Protein AF-A0A352XV43-F1 (afdb_monomer)

pLDDT: mean 93.75, std 4.44, range [74.12, 98.31]

Secondary structure (DSSP, 8-state):
-GGG------PPP-STTGGG--EEEEEE-SSSSSSPEEEEEETTEEEEEEE-SS-EEEPPTT-----

Mean predicted aligned error: 3.26 Å

Nearest PDB structures (foldseek):
  7rag-assembly1_A-2  TM=5.067E-01  e=3.677E+00  Clostridioides difficile
  4a09-assembly1_A  TM=5.489E-01  e=2.706E+00  Homo sapiens
  6bcb-assembly1_A  TM=4.631E-01  e=4.157E+00  Mus musculus

Sequence (67 aa):
DSAHARIYPGPILFGDGQDLTPVTAEIRDVNGDGKPDLIIHIQDQQLVFINDGTQFRPLRSGEHVNI

Structure (mmCIF, N/CA/C/O backbone):
data_AF-A0A352XV43-F1
#
_entry.id   AF-A0A352XV43-F1
#
loop_
_atom_site.group_PDB
_atom_site.id
_atom_site.type_symbol
_atom_site.label_atom_id
_atom_site.label_alt_id
_atom_site.label_comp_id
_atom_site.label_asym_id
_atom_site.label_entity_id
_atom_site.label_seq_id
_atom_site.pdbx_PDB_ins_code
_atom_site.Cartn_x
_atom_site.Cartn_y
_atom_site.Cartn_z
_atom_site.occupancy
_atom_site.B_iso_or_equiv
_atom_site.auth_seq_id
_atom_site.auth_comp_id
_atom_site.auth_asym_id
_atom_site.auth_atom_id
_atom_s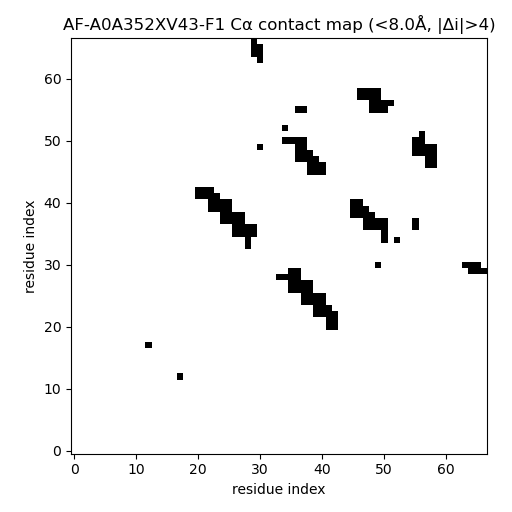ite.pdbx_PDB_model_num
ATOM 1 N N . ASP A 1 1 ? 6.044 17.503 5.164 1.00 74.12 1 ASP A N 1
ATOM 2 C CA . ASP A 1 1 ? 7.360 17.533 5.822 1.00 74.12 1 ASP A CA 1
ATOM 3 C C . ASP A 1 1 ? 8.066 16.213 5.542 1.00 74.12 1 ASP A C 1
ATOM 5 O O . ASP A 1 1 ? 7.526 15.164 5.876 1.00 74.12 1 ASP A O 1
ATOM 9 N N . SER A 1 2 ? 9.214 16.257 4.866 1.00 82.88 2 SER A N 1
ATOM 10 C CA . SER A 1 2 ? 9.992 15.067 4.503 1.00 82.88 2 SER A CA 1
ATOM 11 C C . SER A 1 2 ? 10.634 14.377 5.706 1.00 82.88 2 SER A C 1
ATOM 13 O O . SER A 1 2 ? 11.024 13.220 5.581 1.00 82.88 2 SER A O 1
ATOM 15 N N . ALA A 1 3 ? 10.698 15.028 6.874 1.00 90.88 3 ALA A N 1
ATOM 16 C CA . ALA A 1 3 ? 11.197 14.402 8.099 1.00 90.88 3 ALA A CA 1
ATOM 17 C C . ALA A 1 3 ? 10.338 13.208 8.567 1.00 90.88 3 ALA A C 1
ATOM 19 O O . ALA A 1 3 ? 10.812 12.379 9.336 1.00 90.88 3 ALA A O 1
ATOM 20 N N . HIS A 1 4 ? 9.099 13.089 8.074 1.00 85.31 4 HIS A N 1
ATOM 21 C CA . HIS A 1 4 ? 8.173 11.998 8.393 1.00 85.31 4 HIS A CA 1
ATOM 22 C C . HIS A 1 4 ? 8.058 10.945 7.276 1.00 85.31 4 HIS A C 1
ATOM 24 O O . HIS A 1 4 ? 7.186 10.075 7.337 1.00 85.31 4 HIS A O 1
ATOM 30 N N . ALA A 1 5 ? 8.900 11.023 6.238 1.00 89.00 5 ALA A N 1
ATOM 31 C CA . ALA A 1 5 ? 8.920 10.026 5.174 1.00 89.00 5 ALA A CA 1
ATOM 32 C C . ALA A 1 5 ? 9.306 8.646 5.733 1.00 89.00 5 ALA A C 1
ATOM 34 O O . ALA A 1 5 ? 10.187 8.524 6.584 1.00 89.00 5 ALA A O 1
ATOM 35 N N . ARG A 1 6 ? 8.646 7.596 5.239 1.00 88.50 6 ARG A N 1
ATOM 36 C CA . ARG A 1 6 ? 8.908 6.204 5.626 1.00 88.50 6 ARG A CA 1
ATOM 37 C C . ARG A 1 6 ? 9.276 5.383 4.399 1.00 88.50 6 ARG A C 1
ATOM 39 O O . ARG A 1 6 ? 8.740 5.614 3.320 1.00 88.50 6 ARG A O 1
ATOM 46 N N . ILE A 1 7 ? 10.173 4.420 4.591 1.00 89.88 7 ILE A N 1
ATOM 47 C CA . ILE A 1 7 ? 10.589 3.462 3.565 1.00 89.88 7 ILE A CA 1
ATOM 48 C C . ILE A 1 7 ? 9.973 2.109 3.909 1.00 89.88 7 ILE A C 1
ATOM 50 O O . ILE A 1 7 ? 10.162 1.608 5.018 1.00 89.88 7 ILE A O 1
ATOM 54 N N . TYR A 1 8 ? 9.271 1.516 2.946 1.00 87.75 8 TYR A N 1
ATOM 55 C CA . TYR A 1 8 ? 8.740 0.161 3.047 1.00 87.75 8 TYR A CA 1
ATOM 56 C C . TYR A 1 8 ? 9.525 -0.742 2.093 1.00 87.75 8 TYR A C 1
ATOM 58 O O . TYR A 1 8 ? 9.497 -0.500 0.885 1.00 87.75 8 TYR A O 1
ATOM 66 N N . PRO A 1 9 ? 10.270 -1.740 2.601 1.00 85.38 9 PRO A N 1
ATOM 67 C CA . PRO A 1 9 ? 11.043 -2.624 1.743 1.00 85.38 9 PRO A CA 1
ATOM 68 C C . PRO A 1 9 ? 10.108 -3.532 0.937 1.00 85.38 9 PRO A C 1
ATOM 70 O O . PRO A 1 9 ? 9.238 -4.198 1.500 1.00 85.38 9 PRO A O 1
ATOM 73 N N . GLY A 1 10 ? 10.301 -3.543 -0.381 1.00 85.12 10 GLY A N 1
ATOM 74 C CA . GLY A 1 10 ? 9.680 -4.499 -1.296 1.00 85.12 10 GLY A CA 1
ATOM 75 C C . GLY A 1 10 ? 10.523 -5.770 -1.473 1.00 85.12 10 GLY A C 1
ATOM 76 O O . GLY A 1 10 ? 11.597 -5.894 -0.876 1.00 85.12 10 GLY A O 1
ATOM 77 N N . PRO A 1 11 ? 10.053 -6.724 -2.291 1.00 88.12 11 PRO A N 1
ATOM 78 C CA . PRO A 1 11 ? 10.812 -7.913 -2.643 1.00 88.12 11 PRO A CA 1
ATOM 79 C C . PRO A 1 11 ? 12.056 -7.547 -3.455 1.00 88.12 11 PRO A C 1
ATOM 81 O O . PRO A 1 11 ? 12.098 -6.540 -4.161 1.00 88.12 11 PRO A O 1
ATOM 84 N N . ILE A 1 12 ? 13.063 -8.413 -3.382 1.00 90.94 12 ILE A N 1
ATOM 85 C CA . ILE A 1 12 ? 14.197 -8.370 -4.303 1.00 90.94 12 ILE A CA 1
ATOM 86 C C . ILE A 1 12 ? 13.761 -9.059 -5.596 1.00 90.94 12 ILE A C 1
ATOM 88 O O . ILE A 1 12 ? 13.323 -10.209 -5.565 1.00 90.94 12 ILE A O 1
ATOM 92 N N . LEU A 1 13 ? 13.895 -8.356 -6.718 1.00 91.19 13 LEU A N 1
ATOM 93 C CA . LEU A 1 13 ? 13.656 -8.901 -8.049 1.00 91.19 13 LEU A CA 1
ATOM 94 C C . LEU A 1 13 ? 14.966 -9.429 -8.648 1.00 91.19 13 LEU A C 1
ATOM 96 O O . LEU A 1 13 ? 16.005 -8.777 -8.541 1.00 91.19 13 LEU A O 1
ATOM 100 N N . PHE A 1 14 ? 14.919 -10.601 -9.284 1.00 91.81 14 PHE A N 1
ATOM 101 C CA . PHE A 1 14 ? 16.087 -11.262 -9.877 1.00 91.81 14 PHE A CA 1
ATOM 102 C C . PHE A 1 14 ? 15.906 -11.459 -11.384 1.00 91.81 14 PHE A C 1
ATOM 104 O O . PHE A 1 14 ? 14.823 -11.826 -11.833 1.00 91.81 14 PHE A O 1
ATOM 111 N N . GLY A 1 15 ? 16.983 -11.266 -12.149 1.00 92.44 15 GLY A N 1
ATOM 112 C CA . GLY A 1 15 ? 17.017 -11.459 -13.602 1.00 92.44 15 GLY A CA 1
ATOM 113 C C . GLY A 1 15 ? 17.286 -10.174 -14.384 1.00 92.44 15 GLY A C 1
ATOM 114 O O . GLY A 1 15 ? 17.359 -9.082 -13.819 1.00 92.44 15 GLY A O 1
ATOM 115 N N . ASP A 1 16 ? 17.437 -10.317 -15.697 1.00 94.00 16 ASP A N 1
ATOM 116 C CA . ASP A 1 16 ? 17.690 -9.193 -16.597 1.00 94.00 16 ASP A CA 1
ATOM 117 C C . ASP A 1 1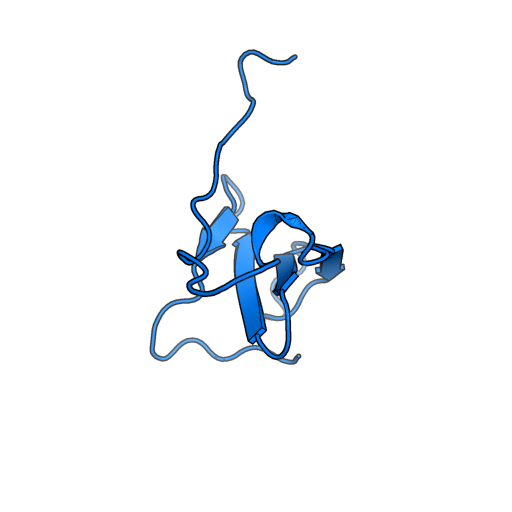6 ? 16.437 -8.312 -16.745 1.00 94.00 16 ASP A C 1
ATOM 119 O O . ASP A 1 16 ? 15.308 -8.807 -16.803 1.00 94.00 16 ASP A O 1
ATOM 123 N N . GLY A 1 17 ? 16.632 -6.990 -16.795 1.00 93.06 17 GLY A N 1
ATOM 124 C CA . GLY A 1 17 ? 15.566 -6.002 -17.016 1.00 93.06 17 GLY A CA 1
ATOM 125 C C . GLY A 1 17 ? 14.622 -5.770 -15.831 1.00 93.06 17 GLY A C 1
ATOM 126 O O . GLY A 1 17 ? 13.627 -5.059 -15.971 1.00 93.06 17 GLY A O 1
ATOM 127 N N . GLN A 1 18 ? 14.901 -6.356 -14.663 1.00 94.19 18 GLN A N 1
ATOM 128 C CA . GLN A 1 18 ? 14.054 -6.201 -13.476 1.00 94.19 18 GLN A CA 1
ATOM 129 C C . GLN A 1 18 ? 14.050 -4.777 -12.913 1.00 94.19 18 GLN A C 1
ATOM 131 O O . GLN A 1 18 ? 13.082 -4.384 -12.264 1.00 94.19 18 GLN A O 1
ATOM 136 N N . ASP A 1 19 ? 15.089 -3.996 -13.199 1.00 92.12 19 ASP A N 1
ATOM 137 C CA . ASP A 1 19 ? 15.206 -2.571 -12.885 1.00 92.12 19 ASP A CA 1
ATOM 138 C C . ASP A 1 19 ? 14.147 -1.708 -13.590 1.00 92.12 19 ASP A C 1
ATOM 140 O O . ASP A 1 19 ? 13.815 -0.625 -13.111 1.00 92.12 19 ASP A O 1
ATOM 144 N N . LEU A 1 20 ? 13.572 -2.210 -14.687 1.00 94.88 20 LEU A N 1
ATOM 145 C CA . LEU A 1 20 ? 12.487 -1.570 -15.431 1.00 94.88 20 LEU A CA 1
ATOM 146 C C . LEU A 1 20 ? 11.098 -2.096 -15.039 1.00 94.88 20 LEU A C 1
ATOM 148 O O . LEU A 1 20 ? 10.104 -1.722 -15.663 1.00 94.88 20 LEU A O 1
ATOM 152 N N . THR A 1 21 ? 11.007 -2.967 -14.027 1.00 94.31 21 THR A N 1
ATOM 153 C CA . THR A 1 21 ? 9.721 -3.498 -13.564 1.00 94.31 21 THR A CA 1
ATOM 154 C C . THR A 1 21 ? 8.852 -2.354 -13.044 1.00 94.31 21 THR A C 1
ATOM 156 O O . THR A 1 21 ? 9.244 -1.677 -12.089 1.00 94.31 21 THR A O 1
ATOM 159 N N . PRO A 1 22 ? 7.659 -2.126 -13.618 1.00 95.00 22 PRO A N 1
ATOM 160 C CA . PRO A 1 22 ? 6.766 -1.100 -13.116 1.00 95.00 22 PRO A CA 1
ATOM 161 C C . PRO A 1 22 ? 6.278 -1.476 -11.717 1.00 95.00 22 PRO A C 1
ATOM 163 O O . PRO A 1 22 ? 5.828 -2.596 -11.475 1.00 95.00 22 PRO A O 1
ATOM 166 N N . VAL A 1 23 ? 6.334 -0.503 -10.813 1.00 94.50 23 VAL A N 1
ATOM 167 C CA . VAL A 1 23 ? 5.734 -0.590 -9.483 1.00 94.50 23 VAL A CA 1
ATOM 168 C C . VAL A 1 23 ? 4.618 0.437 -9.426 1.00 94.50 23 VAL A C 1
ATOM 170 O O . VAL A 1 23 ? 4.855 1.632 -9.607 1.00 94.50 23 VAL A O 1
ATOM 173 N N . THR A 1 24 ? 3.394 -0.028 -9.201 1.00 95.94 24 THR A N 1
ATOM 174 C CA . THR A 1 24 ? 2.222 0.846 -9.056 1.00 95.94 24 THR A CA 1
ATOM 175 C C . THR A 1 24 ? 1.589 0.654 -7.688 1.00 95.94 24 THR A C 1
ATOM 177 O O . THR A 1 24 ? 1.817 -0.358 -7.025 1.00 95.94 24 THR A O 1
ATOM 180 N N . ALA A 1 25 ? 0.835 1.655 -7.244 1.00 95.62 25 ALA A N 1
ATOM 181 C CA . ALA A 1 25 ? 0.196 1.657 -5.940 1.00 95.62 25 ALA A CA 1
ATOM 182 C C . ALA A 1 25 ? -1.291 1.995 -6.067 1.00 95.62 25 ALA A C 1
ATOM 184 O O . ALA A 1 25 ? -1.661 2.915 -6.799 1.00 95.62 25 ALA A O 1
ATOM 185 N N . GLU A 1 26 ? -2.114 1.282 -5.307 1.00 96.62 26 GLU A N 1
ATOM 186 C CA . GLU A 1 26 ? -3.532 1.550 -5.090 1.00 96.62 26 GLU A CA 1
ATOM 187 C C . GLU A 1 26 ? -3.769 1.843 -3.602 1.00 96.62 26 GLU A C 1
ATOM 189 O O . GLU A 1 26 ? -3.110 1.280 -2.726 1.00 96.62 26 GLU A O 1
ATOM 194 N N . ILE A 1 27 ? -4.715 2.741 -3.318 1.00 97.44 27 ILE A N 1
ATOM 195 C CA . ILE A 1 27 ? -5.157 3.068 -1.962 1.00 97.44 27 ILE A CA 1
ATOM 196 C C . ILE A 1 27 ? -6.628 2.687 -1.831 1.00 97.44 27 ILE A C 1
ATOM 198 O O . ILE A 1 27 ? -7.480 3.276 -2.499 1.00 97.44 27 ILE A O 1
ATOM 202 N N . ARG A 1 28 ? -6.927 1.717 -0.966 1.00 97.62 28 ARG A N 1
ATOM 203 C CA . ARG A 1 28 ? -8.279 1.179 -0.765 1.00 97.62 28 ARG A CA 1
ATOM 204 C C . ARG A 1 28 ? -8.371 0.516 0.605 1.00 97.62 28 ARG A C 1
ATOM 206 O O . ARG A 1 28 ? -7.422 -0.129 1.020 1.00 97.62 28 ARG A O 1
ATOM 213 N N . ASP A 1 29 ? -9.495 0.671 1.295 1.00 98.31 29 ASP A N 1
ATOM 214 C CA . ASP A 1 29 ? -9.792 -0.109 2.505 1.00 98.31 29 ASP A CA 1
ATOM 215 C C . ASP A 1 29 ? -10.094 -1.561 2.097 1.00 98.31 29 ASP A C 1
ATOM 217 O O . ASP A 1 29 ? -11.079 -1.813 1.394 1.00 98.31 29 ASP A O 1
ATOM 221 N N . VAL A 1 30 ? -9.220 -2.497 2.476 1.00 98.19 30 VAL A N 1
ATOM 222 C CA . VAL A 1 30 ? -9.354 -3.921 2.121 1.00 98.19 30 VAL A CA 1
ATOM 223 C C . VAL A 1 30 ? -9.724 -4.802 3.310 1.00 98.19 30 VAL A C 1
ATOM 225 O O . VAL A 1 30 ? -10.036 -5.980 3.111 1.00 98.19 30 VAL A O 1
ATOM 228 N N . ASN A 1 31 ? -9.693 -4.263 4.531 1.00 97.81 31 ASN A N 1
ATOM 229 C CA . ASN A 1 31 ? -9.988 -4.997 5.763 1.00 97.81 31 ASN A CA 1
ATOM 230 C C . ASN A 1 31 ? -11.327 -4.581 6.418 1.00 97.81 31 ASN A C 1
ATOM 232 O O . ASN A 1 31 ? -11.791 -5.259 7.335 1.00 97.81 31 ASN A O 1
ATOM 236 N N . GLY A 1 32 ? -1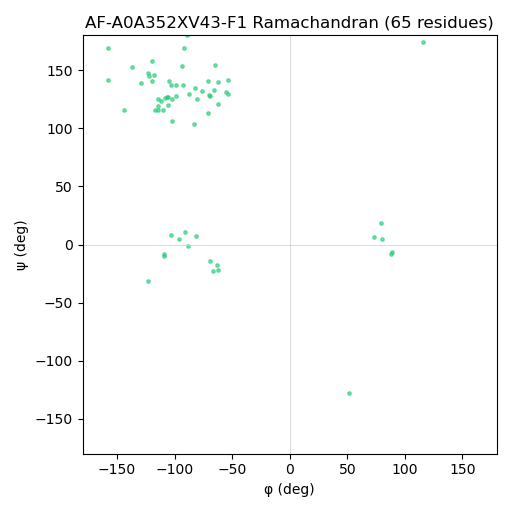1.970 -3.519 5.922 1.00 97.75 32 GLY A N 1
ATOM 237 C CA . GLY A 1 32 ? -13.271 -3.025 6.363 1.00 97.75 32 GLY A CA 1
ATOM 238 C C . GLY A 1 32 ? -13.240 -2.190 7.645 1.00 97.75 32 GLY A C 1
ATOM 239 O O . GLY A 1 32 ? -14.283 -2.053 8.291 1.00 97.75 32 GLY A O 1
ATOM 240 N N . ASP A 1 33 ? -12.084 -1.661 8.051 1.00 97.75 33 ASP A N 1
ATOM 241 C CA . ASP A 1 33 ? -11.940 -0.865 9.276 1.00 97.75 33 ASP A CA 1
ATOM 242 C C . ASP A 1 33 ? -12.188 0.646 9.075 1.00 97.75 33 ASP A C 1
ATOM 244 O O . ASP A 1 33 ? -12.172 1.425 10.038 1.00 97.75 33 ASP A O 1
ATOM 248 N N . GLY A 1 34 ? -12.465 1.064 7.836 1.00 98.00 34 GLY A N 1
ATOM 249 C CA . GLY A 1 34 ? -12.712 2.450 7.456 1.00 98.00 34 GLY A CA 1
ATOM 250 C C . GLY A 1 34 ? -11.442 3.283 7.269 1.00 98.00 34 GLY A C 1
ATOM 251 O O . GLY A 1 34 ? -11.542 4.496 7.051 1.00 98.00 34 GLY A O 1
ATOM 252 N N . LYS A 1 35 ? -10.250 2.682 7.359 1.00 98.25 35 LYS A N 1
ATOM 253 C CA . LYS A 1 35 ? -8.967 3.314 7.046 1.00 98.25 35 LYS A CA 1
ATOM 254 C C . LYS A 1 35 ? -8.484 2.818 5.681 1.00 98.25 35 LYS A C 1
ATOM 256 O O . LYS A 1 35 ? -8.552 1.634 5.384 1.00 98.25 35 LYS A O 1
ATOM 261 N N . PRO A 1 36 ? -7.963 3.710 4.827 1.00 98.31 36 PRO A N 1
ATOM 262 C CA . PRO A 1 36 ? -7.396 3.281 3.560 1.00 98.31 36 PRO A CA 1
ATOM 263 C C . PRO A 1 36 ? -6.085 2.521 3.784 1.00 98.31 36 PRO A C 1
ATOM 265 O O . PRO A 1 36 ? -5.172 3.050 4.432 1.00 98.31 36 PRO A O 1
ATOM 268 N N . ASP A 1 37 ? -5.984 1.332 3.195 1.00 98.31 37 ASP A N 1
ATOM 269 C CA . ASP A 1 37 ? -4.769 0.523 3.119 1.00 98.31 37 ASP A CA 1
ATOM 270 C C . ASP A 1 37 ? -3.990 0.821 1.828 1.00 98.31 37 ASP A C 1
ATOM 272 O O . ASP A 1 37 ? -4.481 1.500 0.921 1.00 98.31 37 ASP A O 1
ATOM 276 N N . LEU A 1 38 ? -2.755 0.322 1.744 1.00 97.44 38 LEU A N 1
ATOM 277 C CA . LEU A 1 38 ? -1.880 0.465 0.579 1.00 97.44 38 LEU A CA 1
ATOM 278 C C . LEU A 1 38 ? -1.673 -0.894 -0.095 1.00 97.44 38 LEU A C 1
ATOM 280 O O . LEU A 1 38 ? -1.160 -1.822 0.527 1.00 97.44 38 LEU A O 1
ATOM 284 N N . ILE A 1 39 ? -1.999 -0.992 -1.381 1.00 97.50 39 ILE A N 1
ATOM 285 C CA . ILE A 1 39 ? -1.693 -2.155 -2.220 1.00 97.50 39 ILE A CA 1
ATOM 286 C C . ILE A 1 39 ? -0.590 -1.761 -3.198 1.00 97.50 39 ILE A C 1
ATOM 288 O O . ILE A 1 39 ? -0.715 -0.774 -3.918 1.00 97.50 39 ILE A O 1
ATOM 292 N N . ILE A 1 40 ? 0.495 -2.529 -3.232 1.00 96.62 40 ILE A N 1
ATOM 293 C CA . ILE A 1 40 ? 1.577 -2.374 -4.206 1.00 96.62 40 ILE A CA 1
ATOM 294 C C . ILE A 1 40 ? 1.488 -3.505 -5.221 1.00 96.62 40 ILE A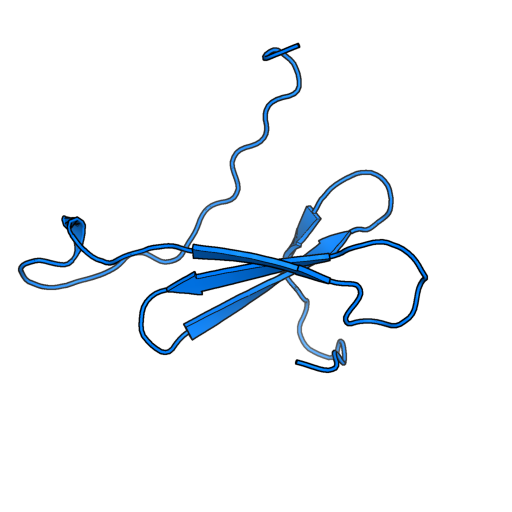 C 1
ATOM 296 O O . ILE A 1 40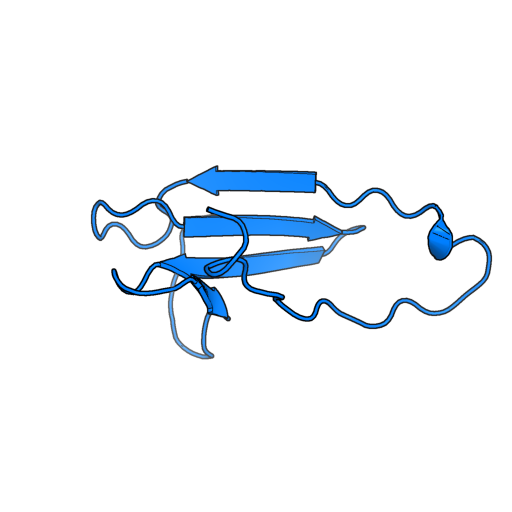 ? 1.497 -4.675 -4.839 1.00 96.62 40 ILE A O 1
ATOM 300 N N . HIS A 1 41 ? 1.451 -3.153 -6.504 1.00 95.88 41 HIS A N 1
ATOM 301 C CA . HIS A 1 41 ? 1.504 -4.102 -7.610 1.00 95.88 41 HIS A CA 1
ATOM 302 C C . HIS A 1 41 ? 2.906 -4.104 -8.208 1.00 95.88 41 HIS A C 1
ATOM 304 O O . HIS A 1 41 ? 3.425 -3.053 -8.603 1.00 95.88 41 HIS A O 1
ATOM 310 N N . ILE A 1 42 ? 3.502 -5.289 -8.280 1.00 94.81 42 ILE A N 1
ATOM 311 C CA . IL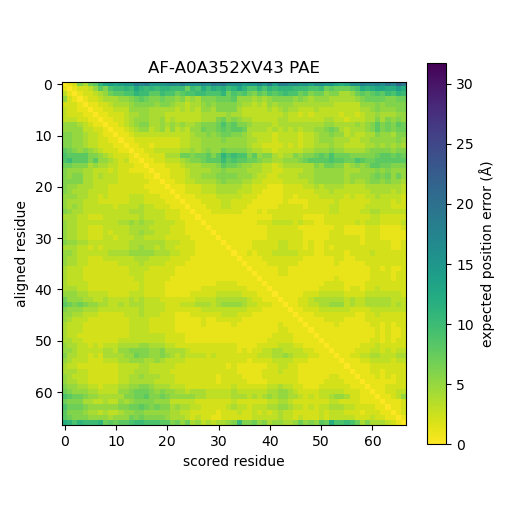E A 1 42 ? 4.822 -5.518 -8.857 1.00 94.81 42 ILE A CA 1
ATOM 312 C C . ILE A 1 42 ? 4.807 -6.867 -9.577 1.00 94.81 42 ILE A C 1
ATOM 314 O O . ILE A 1 42 ? 4.596 -7.904 -8.955 1.00 94.81 42 ILE A O 1
ATOM 318 N N . GLN A 1 43 ? 4.989 -6.857 -10.900 1.00 91.81 43 GLN A N 1
ATOM 319 C CA . GLN A 1 43 ? 4.766 -8.044 -11.744 1.00 91.81 43 GLN A CA 1
ATOM 320 C C . GLN A 1 43 ? 3.379 -8.663 -11.479 1.00 91.81 43 GLN A C 1
ATOM 322 O O . GLN A 1 43 ? 2.382 -7.944 -11.475 1.00 91.81 43 GLN A O 1
ATOM 327 N N . ASP A 1 44 ? 3.331 -9.968 -11.206 1.00 89.81 44 ASP A N 1
ATOM 328 C CA . ASP A 1 44 ? 2.121 -10.718 -10.863 1.00 89.81 44 ASP A CA 1
ATOM 329 C C . ASP A 1 44 ? 1.860 -10.764 -9.342 1.00 89.81 44 ASP A C 1
ATOM 331 O O . ASP A 1 44 ? 1.026 -11.537 -8.868 1.00 89.81 44 ASP A O 1
ATOM 335 N N . GLN A 1 45 ? 2.592 -9.973 -8.547 1.00 91.38 45 GLN A N 1
ATOM 336 C CA . GLN A 1 45 ? 2.475 -9.938 -7.091 1.00 91.38 45 GLN A CA 1
ATOM 337 C C . GLN A 1 45 ? 1.738 -8.690 -6.606 1.00 91.38 45 GLN A C 1
ATOM 339 O O . GLN A 1 45 ? 1.962 -7.572 -7.078 1.00 91.38 45 GLN A O 1
ATOM 344 N N . GLN A 1 46 ? 0.909 -8.890 -5.582 1.00 93.94 46 GLN A N 1
ATOM 345 C CA . GLN A 1 46 ? 0.308 -7.822 -4.793 1.00 93.94 46 GLN A CA 1
ATOM 346 C C . GLN A 1 46 ? 0.838 -7.887 -3.363 1.00 93.94 46 GLN A C 1
ATOM 348 O O . GLN A 1 46 ? 0.741 -8.919 -2.697 1.00 93.94 46 GLN A O 1
ATOM 353 N N . LEU A 1 47 ? 1.386 -6.775 -2.883 1.00 95.00 47 LEU A N 1
ATOM 354 C CA . LEU A 1 47 ? 1.776 -6.603 -1.488 1.00 95.00 47 LEU A CA 1
ATOM 355 C C . LEU A 1 47 ? 0.764 -5.685 -0.824 1.00 95.00 47 LEU A C 1
ATOM 357 O O . LEU A 1 47 ? 0.599 -4.538 -1.236 1.00 95.00 47 LEU A O 1
ATOM 361 N N . VAL A 1 48 ? 0.104 -6.184 0.212 1.00 96.56 48 VAL A N 1
ATOM 362 C CA . VAL A 1 48 ? -0.859 -5.406 0.990 1.00 96.56 48 VAL A CA 1
ATOM 363 C C . VAL A 1 48 ? -0.178 -4.890 2.247 1.00 96.56 48 VAL A C 1
ATOM 365 O O . VAL A 1 48 ? 0.409 -5.664 3.011 1.00 96.56 48 VAL A O 1
ATOM 368 N N . PHE A 1 49 ? -0.286 -3.587 2.478 1.00 97.25 49 PHE A N 1
ATOM 369 C CA . PHE A 1 49 ? 0.092 -2.950 3.724 1.00 97.25 49 PHE A CA 1
ATOM 370 C C . PHE A 1 49 ? -1.142 -2.369 4.418 1.00 97.25 49 PHE A C 1
ATOM 372 O O . PHE A 1 49 ? -1.756 -1.425 3.925 1.00 97.25 49 PHE A O 1
ATOM 379 N N . ILE A 1 50 ? -1.454 -2.916 5.591 1.00 97.94 50 ILE A N 1
ATOM 380 C CA . ILE A 1 50 ? -2.571 -2.506 6.439 1.00 97.94 50 ILE A CA 1
ATOM 381 C C . ILE A 1 50 ? -2.238 -1.209 7.165 1.00 97.94 50 ILE A C 1
ATOM 383 O O . ILE A 1 50 ? -1.170 -1.093 7.776 1.00 97.94 50 ILE A O 1
ATOM 387 N N . ASN A 1 51 ? -3.162 -0.259 7.138 1.00 97.81 51 ASN A N 1
ATOM 388 C CA . ASN A 1 51 ? -3.082 0.975 7.900 1.00 97.81 51 ASN A CA 1
ATOM 389 C C . ASN A 1 51 ? -3.572 0.752 9.335 1.00 97.81 51 ASN A C 1
ATOM 391 O O . ASN A 1 51 ? -4.765 0.709 9.605 1.00 97.81 51 ASN A O 1
ATOM 395 N N . ASP A 1 52 ? -2.652 0.670 10.297 1.00 95.94 52 ASP A N 1
ATOM 396 C CA . ASP A 1 52 ? -3.008 0.481 11.712 1.00 95.94 52 ASP A CA 1
ATOM 397 C C . ASP A 1 52 ? -3.429 1.781 12.433 1.00 95.94 52 ASP A C 1
ATOM 399 O O . ASP A 1 52 ? -3.618 1.801 13.650 1.00 95.94 52 ASP A O 1
ATOM 403 N N . GLY A 1 53 ? -3.578 2.883 11.690 1.00 95.88 53 GLY A N 1
ATOM 404 C CA . GLY A 1 53 ? -3.873 4.218 12.207 1.00 95.88 53 GLY A CA 1
ATOM 405 C C . GLY A 1 53 ? -2.637 5.034 12.585 1.00 95.88 53 GLY A C 1
ATOM 406 O O . GLY A 1 53 ? -2.767 6.230 12.847 1.00 95.88 53 GLY A O 1
ATOM 407 N N . THR A 1 54 ? -1.447 4.430 12.583 1.00 93.06 54 THR A N 1
ATOM 408 C CA . THR A 1 54 ? -0.171 5.123 12.827 1.00 93.06 54 THR A CA 1
ATOM 409 C C . THR A 1 54 ? 0.818 4.949 11.679 1.00 93.06 54 THR A C 1
ATOM 411 O O . THR A 1 54 ? 1.633 5.839 11.417 1.00 93.06 54 THR A O 1
ATOM 414 N N . GLN A 1 55 ? 0.757 3.810 10.992 1.00 94.00 55 GLN A N 1
ATOM 415 C CA . GLN A 1 55 ? 1.635 3.453 9.890 1.00 94.00 55 GLN A CA 1
ATOM 416 C C . GLN A 1 55 ? 1.000 2.389 8.992 1.00 94.00 55 GLN A C 1
ATOM 418 O O . GLN A 1 55 ? 0.018 1.744 9.351 1.00 94.00 55 GLN A O 1
ATOM 423 N N . PHE A 1 56 ? 1.629 2.165 7.842 1.00 95.94 56 PHE A N 1
ATOM 424 C CA . PHE A 1 56 ? 1.359 1.001 7.015 1.00 95.94 56 PHE A CA 1
ATOM 425 C C . PHE A 1 56 ? 2.255 -0.149 7.481 1.00 95.94 56 PHE A C 1
ATOM 427 O O . PHE A 1 56 ? 3.464 0.018 7.639 1.00 95.94 56 PHE A O 1
ATOM 434 N N . ARG A 1 57 ? 1.685 -1.324 7.722 1.00 95.31 57 ARG A N 1
ATOM 435 C CA . ARG A 1 57 ? 2.427 -2.542 8.082 1.00 95.31 57 ARG A CA 1
ATOM 436 C C . ARG A 1 57 ? 2.100 -3.651 7.087 1.00 95.31 57 ARG A C 1
ATOM 438 O O . ARG A 1 57 ? 0.962 -3.701 6.639 1.00 95.31 57 ARG A O 1
ATOM 445 N N . PRO A 1 58 ? 3.022 -4.572 6.769 1.00 95.75 58 PRO A N 1
ATOM 446 C CA . PRO A 1 58 ? 2.683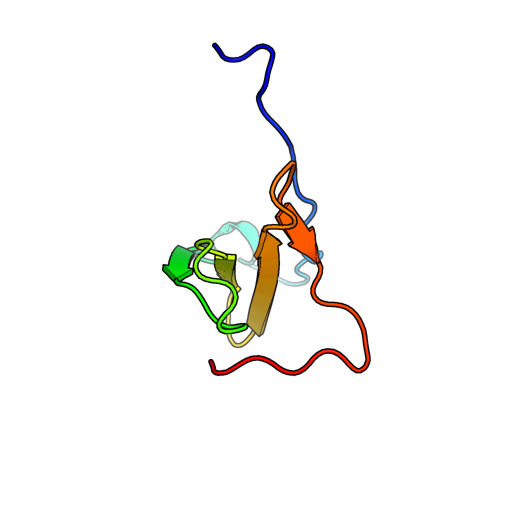 -5.712 5.924 1.00 95.75 58 PRO A CA 1
ATOM 447 C C . PRO A 1 58 ? 1.478 -6.486 6.476 1.00 95.75 58 PRO A C 1
ATOM 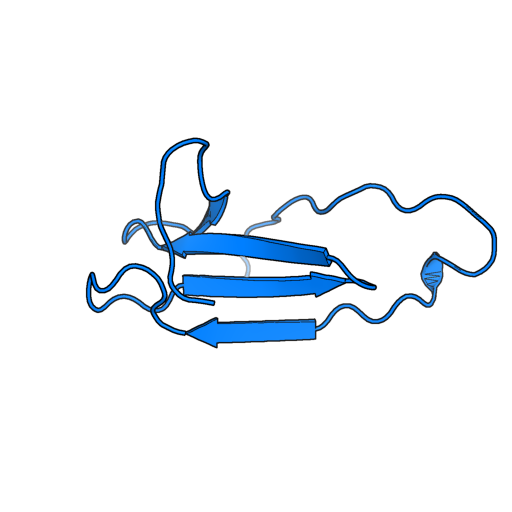449 O O . PRO A 1 58 ? 1.352 -6.656 7.699 1.00 95.75 58 PRO A O 1
ATOM 452 N N . LEU A 1 59 ? 0.612 -6.952 5.576 1.00 95.94 59 LEU A N 1
ATOM 453 C CA . LEU A 1 59 ? -0.429 -7.929 5.883 1.00 95.94 59 LEU A CA 1
ATOM 454 C C . LEU A 1 59 ? 0.211 -9.156 6.541 1.00 95.94 59 LEU A C 1
ATOM 456 O O . LEU A 1 59 ? 1.209 -9.690 6.050 1.00 95.94 59 LEU A O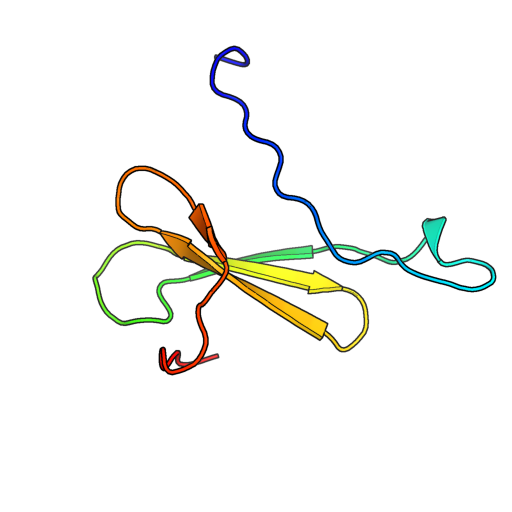 1
ATOM 460 N N . ARG A 1 60 ? -0.330 -9.589 7.681 1.00 95.69 60 ARG A N 1
ATOM 461 C CA . ARG A 1 60 ? 0.219 -10.723 8.434 1.00 95.69 60 ARG A CA 1
ATOM 462 C C . ARG A 1 60 ? -0.469 -12.021 8.038 1.00 95.69 60 ARG A C 1
ATOM 464 O O . ARG A 1 60 ? -1.630 -12.036 7.644 1.00 95.69 60 ARG A O 1
ATOM 471 N N . SER A 1 61 ? 0.246 -13.131 8.207 1.00 94.75 61 SER A N 1
ATOM 472 C CA . SER A 1 61 ? -0.342 -14.460 8.029 1.00 94.75 61 SER A CA 1
ATOM 473 C C . SER A 1 61 ? -1.571 -14.630 8.930 1.00 94.75 61 SER A C 1
ATOM 475 O O . SER A 1 61 ? -1.509 -14.325 10.122 1.00 94.75 61 SER A O 1
ATOM 477 N N . GLY A 1 62 ? -2.676 -15.102 8.350 1.00 94.44 62 GLY A N 1
ATOM 478 C CA . GLY A 1 62 ? -3.960 -15.285 9.033 1.00 94.44 62 GLY A CA 1
ATOM 479 C C . GLY A 1 62 ? -4.893 -14.068 9.015 1.00 94.44 62 GLY A C 1
ATOM 480 O O . GLY A 1 62 ? -6.038 -14.197 9.438 1.00 94.44 62 GLY A O 1
ATOM 481 N N . GLU A 1 63 ? -4.451 -12.908 8.521 1.00 96.19 63 GLU A N 1
ATOM 482 C CA . GLU A 1 63 ? -5.333 -11.760 8.285 1.00 96.19 63 GLU A CA 1
ATOM 483 C C . GLU A 1 63 ? -6.048 -11.913 6.932 1.00 96.19 63 GLU A C 1
ATOM 485 O O . GLU A 1 63 ? -5.435 -12.266 5.923 1.00 96.19 63 GLU A O 1
ATOM 490 N N . HIS A 1 64 ? -7.355 -11.653 6.917 1.00 94.62 64 HIS A N 1
ATOM 491 C CA . HIS A 1 64 ? -8.177 -11.706 5.711 1.00 94.62 64 HIS A CA 1
ATOM 492 C C . HIS A 1 64 ? -8.381 -10.303 5.144 1.00 94.62 64 HIS A C 1
ATOM 494 O O . HIS A 1 64 ? -8.660 -9.365 5.888 1.00 94.62 64 HIS A O 1
ATOM 500 N N . VAL A 1 65 ? -8.277 -10.188 3.824 1.00 96.50 65 VAL A N 1
ATOM 501 C CA . VAL A 1 65 ? -8.496 -8.953 3.068 1.00 96.50 65 VAL A CA 1
ATOM 502 C C . VAL A 1 65 ? -9.303 -9.256 1.814 1.00 96.50 65 VAL A C 1
ATOM 504 O O . VAL A 1 65 ? -9.253 -10.372 1.295 1.00 96.50 65 VAL A O 1
ATOM 507 N N . ASN A 1 66 ? -10.046 -8.266 1.333 1.00 95.56 66 ASN A N 1
ATOM 508 C CA . ASN A 1 66 ? -10.786 -8.345 0.082 1.00 95.56 66 ASN A CA 1
ATOM 509 C C . ASN A 1 66 ? -10.027 -7.574 -1.004 1.00 95.56 66 ASN A C 1
ATOM 511 O O . ASN A 1 66 ? -9.990 -6.341 -0.958 1.00 95.56 66 ASN A O 1
ATOM 515 N N . ILE A 1 67 ? -9.394 -8.297 -1.938 1.00 86.69 67 ILE A N 1
ATOM 516 C CA . ILE A 1 67 ? -8.547 -7.715 -2.990 1.00 86.69 67 ILE A CA 1
ATOM 517 C C . ILE A 1 67 ? -9.167 -7.908 -4.368 1.00 86.69 67 ILE A C 1
ATOM 519 O O . ILE A 1 67 ? -9.506 -9.065 -4.695 1.00 86.69 67 ILE A O 1
#

Solvent-accessible surface area (backbone atoms only — not comparable to full-atom values): 4555 Å² total; per-residue (Å²): 118,77,90,73,66,82,86,81,89,75,83,88,79,83,70,87,71,49,91,70,58,66,74,49,77,49,78,47,57,37,71,78,82,85,47,65,17,42,37,37,40,43,87,99,43,77,49,50,22,44,48,78,85,85,51,72,40,72,66,53,93,91,67,75,68,66,130

Radius of gyration: 13.42 Å; Cα contacts (8 Å, |Δi|>4): 78; chains: 1; bounding box: 31×33×30 Å

Foldseek 3Di:
DCVPDDDDDDDDDDDPPLVVWDKDKDWAQFQPPPHTWIWIDTPPDIWTFDCPVPDTHTDDPPRDTHD